Protein AF-A0A2R7RW06-F1 (afdb_monomer)

Foldseek 3Di:
DDDPDPDDDDPVNVVVVVVVVVVVCVVVVVVVVVVLVVVLQVVQVVQQVQLQVLQVVQQVQCVVPVVGHFFPFWQQCSLSSAPQDDPVDPPTSGPPQKDKDIDGFDQDVDWTWDWTWMDGPNDIDTHIHIGDD

Radius of gyration: 26.38 Å; Cα contacts (8 Å, |Δi|>4): 188; chains: 1; bounding box: 40×24×96 Å

Mean predicted aligned error: 8.21 Å

Nearest PDB structures (foldseek):
  3brh-assembly2_B  TM=6.981E-01  e=3.048E-01  Homo sapiens
  2p6x-assembly1_A  TM=6.894E-01  e=7.460E-01  Homo sapiens
  3brh-assembly1_A  TM=6.851E-01  e=9.634E-01  Homo sapiens
  2a3k-assembly1_A  TM=6.930E-01  e=1.607E+00  Homo sapiens
  3zm2-assembly1_A  TM=6.262E-01  e=2.075E+00  Homo sapiens

Sequence (133 aa):
MNKSQQRGFTLIELVMVIVILGVLAAVALPKFVSVDDDAKQAAVNGVAGALSSASAINYASRKANGTKGVAIADCADVRQAMQGYSATVAGSGLPTGYTITAAAISTTSEVTKSDCSVTGQGKTAPFTATSVQ

Solvent-accessible surface area (backbone atoms only — not comparable to full-atom values): 7392 Å² total; per-residue (Å²): 134,89,78,80,79,81,80,76,84,53,72,65,58,58,52,52,50,55,51,54,51,49,55,52,46,67,66,44,51,66,56,53,55,52,51,53,54,52,49,36,46,50,50,29,44,51,51,19,50,52,43,26,50,22,17,52,54,26,37,54,42,23,74,75,35,73,86,37,69,64,67,29,51,34,43,53,39,37,35,67,47,29,83,76,42,42,97,90,43,90,71,41,34,51,65,90,75,50,48,56,52,72,44,83,42,66,73,57,102,58,81,32,76,41,87,28,40,35,36,25,83,93,35,74,23,70,25,48,38,44,32,38,120

pLDDT: mean 87.28, std 9.4, range [56.75, 97.19]

Structure (mmCIF, N/CA/C/O backbone):
data_AF-A0A2R7RW06-F1
#
_entry.id   AF-A0A2R7RW06-F1
#
loop_
_atom_site.group_PDB
_atom_site.id
_atom_site.type_symbol
_atom_site.label_atom_id
_atom_site.label_alt_id
_atom_site.label_comp_id
_atom_site.label_asym_id
_atom_site.label_entity_id
_atom_site.label_seq_id
_atom_site.pdbx_PDB_ins_code
_atom_site.Cartn_x
_atom_site.Cartn_y
_atom_site.Cartn_z
_atom_site.occupancy
_atom_site.B_iso_or_equiv
_atom_site.auth_seq_id
_atom_site.auth_comp_id
_atom_site.auth_asym_id
_atom_site.auth_atom_id
_atom_site.pdbx_PDB_model_num
ATOM 1 N N . MET A 1 1 ? 0.654 -13.243 68.652 1.00 58.56 1 MET A N 1
ATOM 2 C CA . MET A 1 1 ? 0.114 -13.851 67.413 1.00 58.56 1 MET A CA 1
ATOM 3 C C . MET A 1 1 ? -0.555 -12.745 66.609 1.00 58.56 1 MET A C 1
ATOM 5 O O . MET A 1 1 ? -1.655 -12.337 66.961 1.00 58.56 1 MET A O 1
ATOM 9 N N . ASN A 1 2 ? 0.130 -12.186 65.607 1.00 56.75 2 ASN A N 1
ATOM 10 C CA . ASN A 1 2 ? -0.419 -11.094 64.797 1.00 56.75 2 ASN A CA 1
ATOM 11 C C . ASN A 1 2 ? -1.443 -11.660 63.812 1.00 56.75 2 ASN A C 1
ATOM 13 O O . ASN A 1 2 ? -1.099 -12.448 62.935 1.00 56.75 2 ASN A O 1
ATOM 17 N N . LYS A 1 3 ? -2.712 -11.293 64.000 1.00 65.12 3 LYS A N 1
ATOM 18 C CA . LYS A 1 3 ? -3.831 -11.746 63.175 1.00 65.12 3 LYS A CA 1
ATOM 19 C C . LYS A 1 3 ? -3.928 -10.830 61.957 1.00 65.12 3 LYS A C 1
ATOM 21 O O . LYS A 1 3 ? -4.387 -9.696 62.068 1.00 65.12 3 LYS A O 1
ATOM 26 N N . SER A 1 4 ? -3.451 -11.306 60.812 1.00 69.69 4 SER A N 1
ATOM 27 C CA . SER A 1 4 ? -3.593 -10.632 59.522 1.00 69.69 4 SER A CA 1
ATOM 28 C C . SER A 1 4 ? -5.084 -10.472 59.217 1.00 69.69 4 SER A C 1
ATOM 30 O O . SER A 1 4 ? -5.787 -11.456 58.996 1.00 69.69 4 SER A O 1
ATOM 32 N N . GLN A 1 5 ? -5.592 -9.242 59.269 1.00 74.94 5 GLN A N 1
ATOM 33 C CA . GLN A 1 5 ? -6.967 -8.923 58.887 1.00 74.94 5 GLN A CA 1
ATOM 34 C C . GLN A 1 5 ? -7.094 -9.111 57.374 1.00 74.94 5 GLN A C 1
ATOM 36 O O . GLN A 1 5 ? -6.571 -8.313 56.596 1.00 74.94 5 GLN A O 1
ATOM 41 N N . GLN A 1 6 ? -7.755 -10.186 56.954 1.00 73.25 6 GLN A N 1
ATOM 42 C CA . GLN A 1 6 ? -8.042 -10.448 55.551 1.00 73.25 6 GLN A CA 1
ATOM 43 C C . GLN A 1 6 ? -9.130 -9.460 55.104 1.00 73.25 6 GLN A C 1
ATOM 45 O O . GLN A 1 6 ? -10.312 -9.645 55.387 1.00 73.25 6 GLN A O 1
ATOM 50 N N . ARG A 1 7 ? -8.718 -8.351 54.480 1.00 76.62 7 ARG A N 1
ATOM 51 C CA . ARG A 1 7 ? -9.630 -7.356 53.902 1.00 76.62 7 ARG A CA 1
ATOM 52 C C . ARG A 1 7 ? -10.204 -7.927 52.604 1.00 76.62 7 ARG A C 1
ATOM 54 O O . ARG A 1 7 ? -9.494 -8.016 51.608 1.00 76.62 7 ARG A O 1
ATOM 61 N N . GLY A 1 8 ? -11.456 -8.377 52.644 1.00 77.12 8 GLY A N 1
ATOM 62 C CA . GLY A 1 8 ? -12.205 -8.747 51.442 1.00 77.12 8 GLY A CA 1
ATOM 63 C C . GLY A 1 8 ? -12.576 -7.509 50.621 1.00 77.12 8 GLY A C 1
ATOM 64 O O . GLY A 1 8 ? -12.817 -6.446 51.190 1.00 77.12 8 GLY A O 1
ATOM 65 N N . PHE A 1 9 ? -12.617 -7.658 49.296 1.00 80.25 9 PHE A N 1
ATOM 66 C CA . PHE A 1 9 ? -13.121 -6.636 48.374 1.00 80.25 9 PHE A CA 1
ATOM 67 C C . PHE A 1 9 ? -14.620 -6.419 48.608 1.00 80.25 9 PHE A C 1
ATOM 69 O O . PHE A 1 9 ? -15.366 -7.385 48.797 1.00 80.25 9 PHE A O 1
ATOM 76 N N . THR A 1 10 ? -15.080 -5.172 48.588 1.00 90.62 10 THR A N 1
ATOM 77 C CA . THR A 1 10 ? -16.512 -4.880 48.706 1.00 90.62 10 THR A CA 1
ATOM 78 C C . THR A 1 10 ? -17.226 -5.125 47.372 1.00 90.62 10 THR A C 1
ATOM 80 O O . THR A 1 10 ? -16.663 -4.910 46.297 1.00 90.62 10 THR A O 1
ATOM 83 N N . LEU A 1 11 ? -18.497 -5.548 47.411 1.00 91.56 11 LEU A N 1
ATOM 84 C CA . LEU A 1 11 ? -19.301 -5.696 46.186 1.00 91.56 11 LEU A CA 1
ATOM 85 C C . LEU A 1 11 ? -19.418 -4.370 45.422 1.00 91.56 11 LEU A C 1
ATOM 87 O O . LEU A 1 11 ? -19.427 -4.367 44.194 1.00 91.56 11 LEU A O 1
ATOM 91 N N . ILE A 1 12 ? -19.460 -3.244 46.140 1.00 92.75 12 ILE A N 1
ATOM 92 C CA . ILE A 1 12 ? -19.537 -1.919 45.525 1.00 92.75 12 ILE A CA 1
ATOM 93 C C . ILE A 1 12 ? -18.241 -1.534 44.803 1.00 92.75 12 ILE A C 1
ATOM 95 O O . ILE A 1 12 ? -18.324 -0.947 43.729 1.00 92.75 12 ILE A O 1
ATOM 99 N N . GLU A 1 13 ? -17.064 -1.913 45.312 1.00 91.56 13 GLU A N 1
ATOM 100 C CA . GLU A 1 13 ? -15.800 -1.707 44.590 1.00 91.56 13 GLU A CA 1
ATOM 101 C C . GLU A 1 13 ? -15.783 -2.479 43.271 1.00 91.56 13 GLU A C 1
ATOM 103 O O . GLU A 1 13 ? -15.416 -1.920 42.241 1.00 91.56 13 GLU A O 1
ATOM 108 N N . LEU A 1 14 ? -16.233 -3.738 43.272 1.00 92.38 14 LEU A N 1
ATOM 109 C CA . LEU A 1 14 ? -16.291 -4.532 42.044 1.00 92.38 14 LEU A CA 1
ATOM 110 C C . LEU A 1 14 ? -17.246 -3.901 41.016 1.00 92.38 14 LEU A C 1
ATOM 112 O O . LEU A 1 14 ? -16.897 -3.771 39.842 1.00 92.38 14 LEU A O 1
ATOM 116 N N . VAL A 1 15 ? -18.431 -3.470 41.462 1.00 94.69 15 VAL A N 1
ATOM 117 C CA . VAL A 1 15 ? -19.435 -2.826 40.600 1.00 94.69 15 VAL A CA 1
ATOM 118 C C . VAL A 1 15 ? -18.921 -1.492 40.055 1.00 94.69 15 VAL A C 1
ATOM 120 O O . VAL A 1 15 ? -19.064 -1.217 38.866 1.00 94.69 15 VAL A O 1
ATOM 123 N N . MET A 1 16 ? -18.275 -0.671 40.883 1.00 94.50 16 MET A N 1
ATOM 124 C CA . MET A 1 16 ? -17.727 0.612 40.442 1.00 94.50 16 MET A CA 1
ATOM 125 C C . MET A 1 16 ? -16.643 0.425 39.370 1.00 94.50 16 MET A C 1
ATOM 127 O O . MET A 1 16 ? -16.619 1.171 38.393 1.00 94.50 16 MET A O 1
ATOM 131 N N . VAL A 1 17 ? -15.789 -0.597 39.497 1.00 95.62 17 VAL A N 1
ATOM 132 C CA . VAL A 1 17 ? -14.735 -0.892 38.512 1.00 95.62 17 VAL A CA 1
ATOM 133 C C . VAL A 1 17 ? -15.323 -1.256 37.151 1.00 95.62 17 VAL A C 1
ATOM 135 O O . VAL A 1 17 ? -14.907 -0.684 36.144 1.00 95.62 17 VAL A O 1
ATOM 138 N N . ILE A 1 18 ? -16.309 -2.157 37.091 1.00 96.00 18 ILE A N 1
ATOM 139 C CA . ILE A 1 18 ? -16.921 -2.536 35.806 1.00 96.00 18 ILE A CA 1
ATOM 140 C C . ILE A 1 18 ? -17.687 -1.372 35.167 1.00 96.00 18 ILE A C 1
ATOM 142 O O . ILE A 1 18 ? -17.700 -1.260 33.945 1.00 96.00 18 ILE A O 1
ATOM 146 N N . VAL A 1 19 ? -18.273 -0.476 35.972 1.00 96.75 19 VAL A N 1
ATOM 147 C CA . VAL A 1 19 ? -18.934 0.739 35.475 1.00 96.75 19 VAL A CA 1
ATOM 148 C C . VAL A 1 19 ? -17.908 1.684 34.853 1.00 96.75 19 VAL A C 1
ATOM 150 O O . VAL A 1 19 ? -18.108 2.142 33.730 1.00 96.75 19 VAL A O 1
ATOM 153 N N . ILE A 1 20 ? -16.783 1.933 35.532 1.00 96.69 20 ILE A N 1
ATOM 154 C CA . ILE A 1 20 ? -15.707 2.779 35.000 1.00 96.69 20 ILE A CA 1
ATOM 155 C C . ILE A 1 20 ? -15.135 2.171 33.711 1.00 96.69 20 ILE A C 1
ATOM 157 O O . ILE A 1 20 ? -15.030 2.870 32.703 1.00 96.69 20 ILE A O 1
ATOM 161 N N . LEU A 1 21 ? -14.820 0.870 33.706 1.00 96.69 21 LEU A N 1
ATOM 162 C CA . LEU A 1 21 ? -14.333 0.172 32.511 1.00 96.69 21 LEU A CA 1
ATOM 163 C C . LEU A 1 21 ? -15.362 0.194 31.373 1.00 96.69 21 LEU A C 1
ATOM 165 O O . LEU A 1 21 ? -14.978 0.370 30.221 1.00 96.69 21 LEU A O 1
ATOM 169 N N . GLY A 1 22 ? -16.657 0.082 31.683 1.00 97.19 22 GLY A N 1
ATOM 170 C CA . GLY A 1 22 ? -17.740 0.176 30.706 1.00 97.19 22 GLY A CA 1
ATOM 171 C C . GLY A 1 22 ? -17.803 1.542 30.020 1.00 97.19 22 GLY A C 1
ATOM 172 O O . GLY A 1 22 ? -17.883 1.610 28.794 1.00 97.19 22 GLY A O 1
ATOM 173 N N . VAL A 1 23 ? -17.693 2.633 30.787 1.00 96.94 23 VAL A N 1
ATOM 174 C CA . VAL A 1 23 ? -17.672 4.001 30.237 1.00 96.94 23 VAL A CA 1
ATOM 175 C C . VAL A 1 23 ? -16.418 4.234 29.393 1.00 96.94 23 VAL A C 1
ATOM 177 O O . VAL A 1 23 ? -16.522 4.740 28.276 1.00 96.94 23 VAL A O 1
ATOM 180 N N . LEU A 1 24 ? -15.241 3.827 29.887 1.00 96.56 24 LEU A N 1
ATOM 181 C CA . LEU A 1 24 ? -13.981 3.948 29.145 1.00 96.56 24 LEU A CA 1
ATOM 182 C C . LEU A 1 24 ? -14.013 3.148 27.836 1.00 96.56 24 LEU A C 1
ATOM 184 O O . LEU A 1 24 ? -13.590 3.655 26.798 1.00 96.56 24 LEU A O 1
ATOM 188 N N . ALA A 1 25 ? -14.558 1.930 27.857 1.00 94.50 25 ALA A N 1
ATOM 189 C CA . ALA A 1 25 ? -14.703 1.104 26.665 1.00 94.50 25 ALA A CA 1
ATOM 190 C C . ALA A 1 25 ? -15.654 1.743 25.642 1.00 94.50 25 ALA A C 1
ATOM 192 O O . ALA A 1 25 ? -15.322 1.786 24.458 1.00 94.50 25 ALA A O 1
ATOM 193 N N . ALA A 1 26 ? -16.790 2.293 26.086 1.00 94.62 26 ALA A N 1
ATOM 194 C CA . ALA A 1 26 ? -17.773 2.925 25.206 1.00 94.62 26 ALA A CA 1
ATOM 195 C C . ALA A 1 26 ? -17.200 4.120 24.423 1.00 94.62 26 ALA A C 1
ATOM 197 O O . ALA A 1 26 ? -17.539 4.303 23.254 1.00 94.62 26 ALA A O 1
ATOM 198 N N . VAL A 1 27 ? -16.307 4.911 25.032 1.00 93.50 27 VAL A N 1
ATOM 199 C CA . VAL A 1 27 ? -15.663 6.052 24.353 1.00 93.50 27 VAL A CA 1
ATOM 200 C C . VAL A 1 27 ? -14.422 5.658 23.547 1.00 93.50 27 VAL A C 1
ATOM 202 O O . VAL A 1 27 ? -14.143 6.272 22.516 1.00 93.50 27 VAL A O 1
ATOM 205 N N . ALA A 1 28 ? -13.675 4.638 23.982 1.00 92.19 28 ALA A N 1
ATOM 206 C CA . ALA A 1 28 ? -12.427 4.227 23.339 1.00 92.19 28 ALA A CA 1
ATOM 207 C C . ALA A 1 28 ? -12.644 3.340 22.101 1.00 92.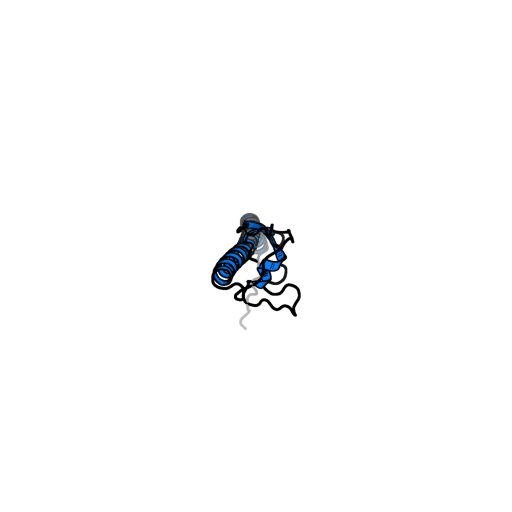19 28 ALA A C 1
ATOM 209 O O . ALA A 1 28 ? -11.926 3.490 21.112 1.00 92.19 28 ALA A O 1
ATOM 210 N N . LEU A 1 29 ? -13.641 2.446 22.123 1.00 91.38 29 LEU A N 1
ATOM 211 C CA . LEU A 1 29 ? -13.899 1.489 21.038 1.00 91.38 29 LEU A CA 1
ATOM 212 C C . LEU A 1 29 ? -14.114 2.154 19.665 1.00 91.38 29 LEU A C 1
ATOM 214 O O . LEU A 1 29 ? -13.434 1.753 18.719 1.00 91.38 29 LEU A O 1
ATOM 218 N N . PRO A 1 30 ? -14.973 3.186 19.515 1.00 88.44 30 PRO A N 1
ATOM 219 C CA . PRO A 1 30 ? -15.186 3.827 18.216 1.00 88.44 30 PRO A CA 1
ATOM 220 C C . PRO A 1 30 ? -13.909 4.449 17.638 1.00 88.44 30 PRO A C 1
ATOM 222 O O . PRO A 1 30 ? -13.662 4.360 16.438 1.00 88.44 30 PRO A O 1
ATOM 225 N N . LYS A 1 31 ? -13.070 5.046 18.497 1.00 88.69 31 LYS A N 1
ATOM 226 C CA . LYS A 1 31 ? -11.790 5.653 18.103 1.00 88.69 31 LYS A CA 1
ATOM 227 C C . LYS A 1 31 ? -10.756 4.608 17.696 1.00 88.69 31 LYS A C 1
ATOM 229 O O . LYS A 1 31 ? -9.995 4.838 16.762 1.00 88.69 31 LYS A O 1
ATOM 234 N N . PHE A 1 32 ? -10.728 3.466 18.377 1.00 89.38 32 PHE A N 1
ATOM 235 C CA . PHE A 1 32 ? -9.811 2.382 18.041 1.00 89.38 32 PHE A CA 1
ATOM 236 C C . PHE A 1 32 ? -10.102 1.806 16.647 1.00 89.38 32 PHE A C 1
ATOM 238 O O . PHE A 1 32 ? -9.180 1.621 15.859 1.00 89.38 32 PHE A O 1
ATOM 245 N N . VAL A 1 33 ? -11.381 1.606 16.308 1.00 88.69 33 VAL A N 1
ATOM 246 C CA . VAL A 1 33 ? -11.791 1.101 14.984 1.00 88.69 33 VAL A CA 1
ATOM 247 C C . VAL A 1 33 ? -11.428 2.077 13.862 1.00 88.69 33 VAL A C 1
ATOM 249 O O . VAL A 1 33 ? -10.931 1.641 12.828 1.00 88.69 33 VAL A O 1
ATOM 252 N N . SER A 1 34 ? -11.620 3.388 14.056 1.00 88.69 34 SER A N 1
ATOM 253 C CA . SER A 1 34 ? -11.236 4.372 13.032 1.00 88.69 34 SER A CA 1
ATOM 254 C C . SER A 1 34 ? -9.724 4.407 12.796 1.00 88.69 34 SER A C 1
ATOM 256 O O . SER A 1 34 ? -9.289 4.455 11.653 1.00 88.69 34 SER A O 1
ATOM 258 N N . VAL A 1 35 ? -8.918 4.324 13.862 1.00 93.06 35 VAL A N 1
ATOM 259 C CA . VAL A 1 35 ? -7.449 4.337 13.742 1.00 93.06 35 VAL A CA 1
ATOM 260 C C . VAL A 1 35 ? -6.928 3.079 13.044 1.00 93.06 35 VAL A C 1
ATOM 262 O O . VAL A 1 35 ? -5.974 3.171 12.278 1.00 93.06 35 VAL A O 1
ATOM 265 N N . ASP A 1 36 ? -7.543 1.917 13.275 1.00 92.69 36 ASP A N 1
ATOM 266 C CA . ASP A 1 36 ? -7.194 0.685 12.556 1.00 92.69 36 ASP A CA 1
ATOM 267 C C . ASP A 1 36 ? -7.461 0.814 11.047 1.00 92.69 36 ASP A C 1
ATOM 269 O O . ASP A 1 36 ? -6.612 0.454 10.228 1.00 92.69 36 ASP A O 1
ATOM 273 N N . ASP A 1 37 ? -8.609 1.386 10.673 1.00 93.88 37 ASP A N 1
ATOM 274 C CA . ASP A 1 37 ? -8.968 1.620 9.272 1.00 93.88 37 ASP A CA 1
ATOM 275 C C . ASP A 1 37 ? -8.012 2.611 8.586 1.00 93.88 37 ASP A C 1
ATOM 277 O O . ASP A 1 37 ? -7.484 2.324 7.504 1.00 93.88 37 ASP A O 1
ATOM 281 N N . ASP A 1 38 ? -7.712 3.725 9.262 1.00 94.56 38 ASP A N 1
ATOM 282 C CA . ASP A 1 38 ? -6.763 4.743 8.805 1.00 94.56 38 ASP A CA 1
ATOM 283 C C . ASP A 1 38 ? -5.345 4.170 8.673 1.00 94.56 38 ASP A C 1
ATOM 285 O O . ASP A 1 38 ? -4.647 4.445 7.694 1.00 94.56 38 ASP A O 1
ATOM 289 N N . ALA A 1 39 ? -4.916 3.329 9.619 1.00 95.06 39 ALA A N 1
ATOM 290 C CA . ALA A 1 39 ? -3.610 2.677 9.579 1.00 95.06 39 ALA A CA 1
ATOM 291 C C . ALA A 1 39 ? -3.492 1.721 8.385 1.00 95.06 39 ALA A C 1
ATOM 293 O O . ALA A 1 39 ? -2.467 1.714 7.696 1.00 95.06 39 ALA A O 1
ATOM 294 N N . LYS A 1 40 ? -4.546 0.948 8.091 1.00 95.31 40 LYS A N 1
ATOM 295 C CA . LYS A 1 40 ? -4.597 0.083 6.904 1.00 95.31 40 LYS A CA 1
ATOM 296 C C . LYS A 1 40 ? -4.539 0.904 5.621 1.00 95.31 40 LYS A C 1
ATOM 298 O O . LYS A 1 40 ? -3.755 0.574 4.731 1.00 95.31 40 LYS A O 1
ATOM 303 N N . GLN A 1 41 ? -5.304 1.993 5.531 1.00 96.00 41 GLN A N 1
ATOM 304 C CA . GLN A 1 41 ? -5.270 2.875 4.364 1.00 96.00 41 GLN A CA 1
ATOM 305 C C . GLN A 1 41 ? -3.887 3.517 4.183 1.00 96.00 41 GLN A C 1
ATOM 307 O O . GLN A 1 41 ? -3.355 3.530 3.073 1.00 96.00 41 GLN A O 1
ATOM 312 N N . ALA A 1 42 ? -3.268 3.996 5.264 1.00 96.00 42 ALA A N 1
ATOM 313 C CA . ALA A 1 42 ? -1.926 4.568 5.240 1.00 96.00 42 ALA A CA 1
ATOM 314 C C . ALA A 1 42 ? -0.870 3.546 4.791 1.00 96.00 42 ALA A C 1
ATOM 316 O O . ALA A 1 42 ? 0.015 3.888 4.006 1.00 96.00 42 ALA A O 1
ATOM 317 N N . ALA A 1 43 ? -0.985 2.287 5.225 1.00 95.31 43 ALA A N 1
ATOM 318 C CA . ALA A 1 43 ? -0.083 1.218 4.807 1.00 95.31 43 ALA A CA 1
ATOM 319 C C . ALA A 1 43 ? -0.169 0.951 3.293 1.00 95.31 43 ALA A C 1
ATOM 321 O O . ALA A 1 43 ? 0.862 0.922 2.618 1.00 95.31 43 ALA A O 1
ATOM 322 N N . VAL A 1 44 ? -1.383 0.840 2.734 1.00 96.44 44 VAL A N 1
ATOM 323 C CA . VAL A 1 44 ? -1.561 0.658 1.280 1.00 96.44 44 VAL A CA 1
ATOM 324 C C . VAL A 1 44 ? -1.111 1.885 0.493 1.00 96.44 44 VAL A C 1
ATOM 326 O O . VAL A 1 44 ? -0.428 1.732 -0.519 1.00 96.44 44 VAL A O 1
ATOM 329 N N . ASN A 1 45 ? -1.390 3.094 0.984 1.00 96.44 45 ASN A N 1
ATOM 330 C CA . ASN A 1 45 ? -0.890 4.328 0.377 1.00 96.44 45 ASN A CA 1
ATOM 331 C C . ASN A 1 45 ? 0.648 4.384 0.375 1.00 96.44 45 ASN A C 1
ATOM 333 O O . ASN A 1 45 ? 1.247 4.833 -0.601 1.00 96.44 45 ASN A O 1
ATOM 337 N N . GLY A 1 46 ? 1.299 3.892 1.433 1.00 95.31 46 GLY A N 1
ATOM 338 C CA . GLY A 1 46 ? 2.757 3.790 1.507 1.00 95.31 46 GLY A CA 1
ATOM 339 C C . GLY A 1 46 ? 3.332 2.865 0.432 1.00 95.31 46 GLY A C 1
ATOM 340 O O . GLY A 1 46 ? 4.284 3.233 -0.257 1.00 95.31 46 GLY A O 1
ATOM 341 N N . VAL A 1 47 ? 2.714 1.697 0.223 1.00 94.56 47 VAL A N 1
ATOM 342 C CA . VAL A 1 47 ? 3.114 0.764 -0.846 1.00 94.56 47 VAL A CA 1
ATOM 343 C C . VAL A 1 47 ? 2.865 1.369 -2.232 1.00 94.56 47 VAL A C 1
ATOM 345 O O . VA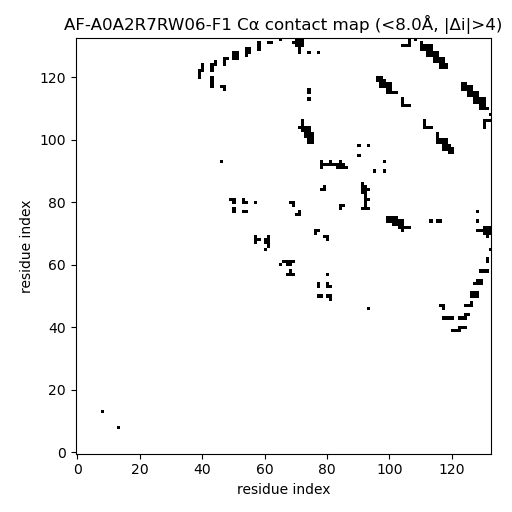L A 1 47 ? 3.743 1.313 -3.091 1.00 94.56 47 VAL A O 1
ATOM 348 N N . ALA A 1 48 ? 1.713 2.006 -2.448 1.00 95.25 48 ALA A N 1
ATOM 349 C CA . ALA A 1 48 ? 1.386 2.699 -3.695 1.00 95.25 48 ALA A CA 1
ATOM 350 C C . ALA A 1 48 ? 2.377 3.832 -4.030 1.00 95.25 48 ALA A C 1
ATOM 352 O O . ALA A 1 48 ? 2.816 3.977 -5.176 1.00 95.25 48 ALA A O 1
ATOM 353 N N . GLY A 1 49 ? 2.788 4.608 -3.025 1.00 95.00 49 GLY A N 1
ATOM 354 C CA . GLY A 1 49 ? 3.813 5.641 -3.172 1.00 95.00 49 GLY A CA 1
ATOM 355 C C . GLY A 1 49 ? 5.182 5.060 -3.538 1.00 95.00 49 GLY A C 1
ATOM 356 O O . GLY A 1 49 ? 5.871 5.593 -4.413 1.00 95.00 49 GLY A O 1
ATOM 357 N N . ALA A 1 50 ? 5.554 3.930 -2.929 1.00 94.00 50 ALA A N 1
ATOM 358 C CA . ALA A 1 50 ? 6.787 3.219 -3.256 1.00 94.00 50 ALA A CA 1
ATOM 359 C C . ALA A 1 50 ? 6.775 2.682 -4.698 1.00 94.00 50 ALA A C 1
ATOM 361 O O . ALA A 1 50 ? 7.762 2.849 -5.413 1.00 94.00 50 ALA A O 1
ATOM 362 N N . LEU A 1 51 ? 5.650 2.117 -5.153 1.00 94.06 51 LEU A N 1
ATOM 363 C CA . LEU A 1 51 ? 5.459 1.654 -6.534 1.00 94.06 51 LEU A CA 1
ATOM 364 C C . LEU A 1 51 ? 5.561 2.800 -7.547 1.00 94.06 51 LEU A C 1
ATOM 366 O O . LEU A 1 51 ? 6.273 2.675 -8.542 1.00 94.06 51 LEU A O 1
ATOM 370 N N . SER A 1 52 ? 4.905 3.933 -7.276 1.00 94.06 52 SER A N 1
ATOM 371 C CA . SER A 1 52 ? 4.975 5.121 -8.144 1.00 94.06 52 SER A CA 1
ATOM 372 C C . SER A 1 52 ? 6.396 5.684 -8.229 1.00 94.06 52 SER A C 1
ATOM 374 O O . SER A 1 52 ? 6.859 6.093 -9.291 1.00 94.06 52 SER A O 1
ATOM 376 N N . SER A 1 53 ? 7.119 5.684 -7.108 1.00 94.06 53 SER A N 1
ATOM 377 C CA . SER A 1 53 ? 8.511 6.143 -7.066 1.00 94.06 53 SER A CA 1
ATOM 378 C C . SER A 1 53 ? 9.436 5.187 -7.823 1.00 94.06 53 SER A C 1
ATOM 380 O O . SER A 1 53 ? 10.274 5.625 -8.610 1.00 94.06 53 SER A O 1
ATOM 382 N N . ALA A 1 54 ? 9.259 3.877 -7.633 1.00 93.00 54 ALA A N 1
ATOM 383 C CA . ALA A 1 54 ? 10.014 2.852 -8.344 1.00 93.00 54 ALA A CA 1
ATOM 384 C C . ALA A 1 54 ? 9.775 2.921 -9.860 1.00 93.00 54 ALA A C 1
ATOM 386 O O . ALA A 1 54 ? 10.737 2.859 -10.625 1.00 93.00 54 ALA A O 1
ATOM 387 N N . SER A 1 55 ? 8.525 3.119 -10.299 1.00 92.44 55 SER A N 1
ATOM 388 C CA . SER A 1 55 ? 8.186 3.266 -11.719 1.00 92.44 55 SER A CA 1
ATOM 389 C C . SER A 1 55 ? 8.852 4.503 -12.338 1.00 92.44 55 SER A C 1
ATOM 391 O O . SER A 1 55 ? 9.444 4.405 -13.412 1.00 92.44 55 SER A O 1
ATOM 393 N N . ALA A 1 56 ? 8.852 5.643 -11.637 1.00 91.31 56 ALA A N 1
ATOM 394 C CA . ALA A 1 56 ? 9.481 6.877 -12.106 1.00 91.31 56 ALA A CA 1
ATOM 395 C C . ALA A 1 56 ? 11.016 6.768 -12.202 1.00 91.31 56 ALA A C 1
ATOM 397 O O . ALA A 1 56 ? 11.609 7.196 -13.195 1.00 91.31 56 ALA A O 1
ATOM 398 N N . ILE A 1 57 ? 11.668 6.164 -11.202 1.00 91.56 57 ILE A N 1
ATOM 399 C CA . ILE A 1 57 ? 13.125 5.941 -11.198 1.00 91.56 57 ILE A CA 1
ATOM 400 C C . ILE A 1 57 ? 13.527 4.945 -12.294 1.00 91.56 57 ILE A C 1
ATOM 402 O O . ILE A 1 57 ? 14.533 5.144 -12.984 1.00 91.56 57 ILE A O 1
ATOM 406 N N . ASN A 1 58 ? 12.742 3.881 -12.472 1.00 91.69 58 ASN A N 1
ATOM 407 C CA . ASN A 1 58 ? 12.955 2.890 -13.521 1.00 91.69 58 ASN A CA 1
ATOM 408 C C . ASN A 1 58 ? 12.847 3.526 -14.908 1.00 91.69 58 ASN A C 1
ATOM 410 O O . ASN A 1 58 ? 13.772 3.397 -15.708 1.00 91.69 58 ASN A O 1
ATOM 414 N N . TYR A 1 59 ? 11.785 4.302 -15.135 1.00 89.62 59 TYR A N 1
ATOM 415 C CA . TYR A 1 59 ? 11.590 5.070 -16.357 1.00 89.62 59 TYR A CA 1
ATOM 416 C C . TYR A 1 59 ? 12.790 5.981 -16.657 1.00 89.62 59 TYR A C 1
ATOM 418 O O . TYR A 1 59 ? 13.342 5.929 -17.756 1.00 89.62 59 TYR A O 1
ATOM 426 N N . ALA A 1 60 ? 13.248 6.770 -15.678 1.00 90.25 60 ALA A N 1
ATOM 427 C CA . ALA A 1 60 ? 14.389 7.669 -15.857 1.00 90.25 60 ALA A CA 1
ATOM 428 C C . ALA A 1 60 ? 15.683 6.907 -16.197 1.00 90.25 60 ALA A C 1
ATOM 430 O O . ALA A 1 60 ? 16.411 7.287 -17.116 1.00 90.25 60 ALA A O 1
ATOM 431 N N . SER A 1 61 ? 15.942 5.795 -15.502 1.00 90.38 61 SER A N 1
ATOM 432 C CA . SER A 1 61 ? 17.127 4.958 -15.733 1.00 90.38 61 SER A CA 1
ATOM 433 C C . SER A 1 61 ? 17.118 4.328 -17.126 1.00 90.38 61 SER A C 1
ATOM 435 O O . SER A 1 61 ? 18.146 4.283 -17.801 1.00 90.38 61 SER A O 1
ATOM 437 N N . ARG A 1 62 ? 15.943 3.880 -17.572 1.00 89.06 62 ARG A N 1
ATOM 438 C CA . ARG A 1 62 ? 15.768 3.159 -18.829 1.00 89.06 62 ARG A CA 1
ATOM 439 C C . ARG A 1 62 ? 15.704 4.086 -20.040 1.00 89.06 62 ARG A C 1
ATOM 441 O O . ARG A 1 62 ? 16.207 3.740 -21.103 1.00 89.06 62 ARG A O 1
ATOM 448 N N . LYS A 1 63 ? 15.211 5.319 -19.867 1.00 87.06 63 LYS A N 1
ATOM 449 C CA . LYS A 1 63 ? 15.367 6.390 -20.866 1.00 87.06 63 LYS A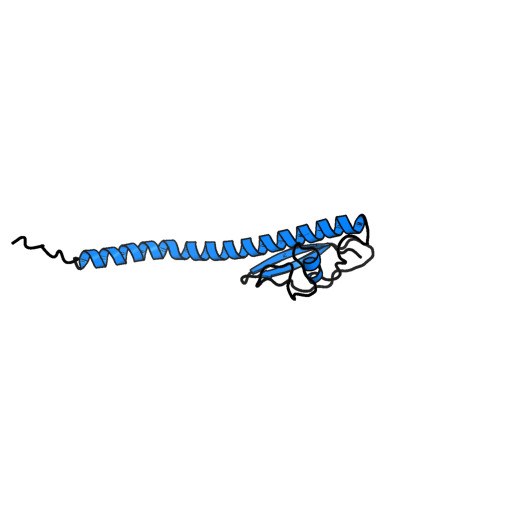 CA 1
ATOM 450 C C . LYS A 1 63 ? 16.814 6.841 -21.033 1.00 87.06 63 LYS A C 1
ATOM 452 O O . LYS A 1 63 ? 17.197 7.183 -22.146 1.00 87.06 63 LYS A O 1
ATOM 457 N N . ALA A 1 64 ? 17.617 6.823 -19.968 1.00 89.25 64 ALA A N 1
ATOM 458 C CA . ALA A 1 64 ? 19.049 7.099 -20.074 1.00 89.25 64 ALA A CA 1
ATOM 459 C C . ALA A 1 64 ? 19.809 5.949 -20.760 1.00 89.25 64 ALA A C 1
ATOM 461 O O . ALA A 1 64 ? 20.755 6.189 -21.508 1.00 89.25 64 ALA A O 1
ATOM 462 N N . ASN A 1 65 ? 19.403 4.698 -20.521 1.00 87.00 65 ASN A N 1
ATOM 463 C CA . ASN A 1 65 ? 19.940 3.524 -21.201 1.00 87.00 65 ASN A CA 1
ATOM 464 C C . ASN A 1 65 ? 18.907 2.385 -21.202 1.00 87.00 65 ASN A C 1
ATOM 466 O O . ASN A 1 65 ? 18.593 1.853 -20.142 1.00 87.00 65 ASN A O 1
ATOM 470 N N . G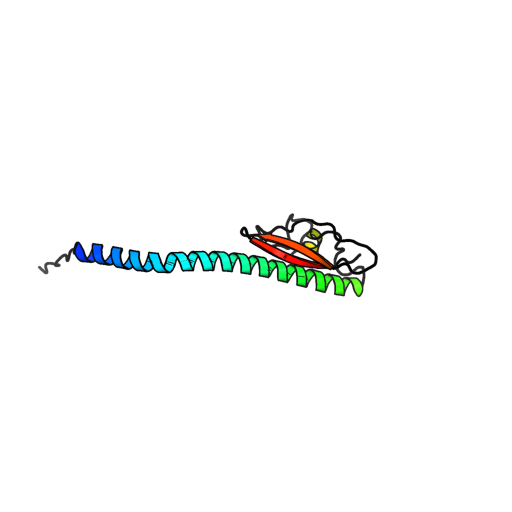LY A 1 66 ? 18.457 1.939 -22.380 1.00 81.38 66 GLY A N 1
ATOM 471 C CA . GLY A 1 66 ? 17.401 0.919 -22.517 1.00 81.38 66 GLY A CA 1
ATOM 472 C C . GLY A 1 66 ? 17.712 -0.449 -21.888 1.00 81.38 66 GLY A C 1
ATOM 473 O O . GLY A 1 66 ? 16.807 -1.245 -21.657 1.00 81.38 66 GLY A O 1
ATOM 474 N N . THR A 1 67 ? 18.978 -0.723 -21.552 1.00 83.69 67 THR A N 1
ATOM 475 C CA . THR A 1 67 ? 19.393 -1.936 -20.817 1.00 83.69 67 THR A CA 1
ATOM 476 C C . THR A 1 67 ? 19.461 -1.757 -19.297 1.00 83.69 67 THR A C 1
ATOM 478 O O . THR A 1 67 ? 19.709 -2.721 -18.574 1.00 83.69 67 THR A O 1
ATOM 481 N N . LYS A 1 68 ? 19.236 -0.545 -18.779 1.00 83.31 68 LYS A N 1
ATOM 482 C CA . LYS A 1 68 ? 19.166 -0.250 -17.343 1.00 83.31 68 LYS A CA 1
ATOM 483 C C . LYS A 1 68 ? 17.701 -0.155 -16.916 1.00 83.31 68 LYS A C 1
ATOM 485 O O . LYS A 1 68 ? 16.938 0.596 -17.500 1.00 83.31 68 LYS A O 1
ATOM 490 N N . GLY A 1 69 ? 17.301 -0.896 -15.885 1.00 85.62 69 GLY A N 1
ATOM 491 C CA . GLY A 1 69 ? 15.904 -0.961 -15.434 1.00 85.62 69 GLY A CA 1
ATOM 492 C C . GLY A 1 69 ? 15.135 -2.126 -16.058 1.00 85.62 69 GLY A C 1
ATOM 493 O O . GLY A 1 69 ? 15.735 -3.068 -16.571 1.00 85.62 69 GLY A O 1
ATOM 494 N N . VAL A 1 70 ? 13.803 -2.065 -16.033 1.00 88.88 70 VAL A N 1
ATOM 495 C CA . VAL A 1 70 ? 12.905 -3.176 -16.408 1.00 88.88 70 VAL A CA 1
ATOM 496 C C . VAL A 1 70 ? 11.827 -2.665 -17.361 1.00 88.88 70 VAL A C 1
ATOM 498 O O . VAL A 1 70 ? 11.382 -1.536 -17.202 1.00 88.88 70 VAL A O 1
ATOM 501 N N . ALA A 1 71 ? 11.447 -3.455 -18.367 1.00 88.00 71 ALA A N 1
ATOM 502 C CA . ALA A 1 71 ? 10.347 -3.085 -19.254 1.00 88.00 71 ALA A CA 1
ATOM 503 C C . ALA A 1 71 ? 9.030 -3.196 -18.485 1.00 88.00 71 ALA A C 1
ATOM 505 O O . ALA A 1 71 ? 8.790 -4.211 -17.836 1.00 88.00 71 ALA A O 1
ATOM 506 N N . ILE A 1 72 ? 8.192 -2.167 -18.567 1.00 89.31 72 ILE A N 1
ATOM 507 C CA . ILE A 1 72 ? 6.885 -2.143 -17.903 1.00 89.31 72 ILE A CA 1
ATOM 508 C C . ILE A 1 72 ? 5.820 -2.130 -18.998 1.00 89.31 72 ILE A C 1
ATOM 510 O O . ILE A 1 72 ? 5.649 -1.111 -19.673 1.00 89.31 72 ILE A O 1
ATOM 514 N N . ALA A 1 73 ? 5.140 -3.264 -19.180 1.00 88.31 73 ALA A N 1
ATOM 515 C CA . ALA A 1 73 ? 4.045 -3.434 -20.138 1.00 88.31 73 ALA A CA 1
ATOM 516 C C . ALA A 1 73 ? 2.690 -3.632 -19.440 1.00 88.31 73 ALA A C 1
ATOM 518 O O . ALA A 1 73 ? 1.647 -3.302 -20.000 1.00 88.31 73 ALA A O 1
ATOM 519 N N . ASP A 1 74 ? 2.704 -4.120 -18.203 1.00 90.25 74 ASP A N 1
ATOM 520 C CA . ASP A 1 74 ? 1.539 -4.254 -17.337 1.00 90.25 74 ASP A CA 1
ATOM 521 C C . ASP A 1 74 ? 1.798 -3.580 -15.982 1.00 90.25 74 ASP A C 1
ATOM 523 O O . ASP A 1 74 ? 2.933 -3.513 -15.499 1.00 90.25 74 ASP A O 1
ATOM 527 N N . CYS A 1 75 ? 0.740 -3.110 -15.323 1.00 90.75 75 CYS A N 1
ATOM 528 C CA . CYS A 1 75 ? 0.797 -2.622 -13.945 1.00 90.75 75 CYS A CA 1
ATOM 529 C C . CYS A 1 75 ? 1.543 -3.576 -12.997 1.00 90.75 75 CYS A C 1
ATOM 531 O O . CYS A 1 75 ? 2.284 -3.135 -12.114 1.00 90.75 75 CYS A O 1
ATOM 533 N N . ALA A 1 76 ? 1.388 -4.887 -13.187 1.00 89.88 76 ALA A N 1
ATOM 534 C CA . ALA A 1 76 ? 2.040 -5.898 -12.375 1.00 89.88 76 ALA A CA 1
ATOM 535 C C . ALA A 1 76 ? 3.565 -5.956 -12.580 1.00 89.88 76 ALA A C 1
ATOM 537 O O . ALA A 1 76 ? 4.252 -6.461 -11.689 1.00 89.88 76 ALA A O 1
ATOM 538 N N . ASP A 1 77 ? 4.110 -5.435 -13.682 1.00 90.31 77 ASP A N 1
ATOM 539 C CA . ASP A 1 77 ? 5.557 -5.397 -13.947 1.00 90.31 77 ASP A CA 1
ATOM 540 C C . ASP A 1 77 ? 6.269 -4.346 -13.090 1.00 90.31 77 ASP A C 1
ATOM 542 O O . ASP A 1 77 ? 7.462 -4.460 -12.814 1.00 90.31 77 ASP A O 1
ATOM 546 N N . VAL A 1 78 ? 5.542 -3.349 -12.573 1.00 91.19 78 VAL A N 1
ATOM 547 C CA . VAL A 1 78 ? 6.120 -2.295 -11.723 1.00 91.19 78 VAL A CA 1
ATOM 548 C C . VAL A 1 78 ? 6.776 -2.870 -10.466 1.00 91.19 78 VAL A C 1
ATOM 550 O O . VAL A 1 78 ? 7.773 -2.327 -9.989 1.00 91.19 78 VAL A O 1
ATOM 553 N N . ARG A 1 79 ? 6.310 -4.023 -9.964 1.00 90.81 79 ARG A N 1
ATOM 554 C CA . ARG A 1 79 ? 6.964 -4.712 -8.837 1.00 90.81 79 ARG A CA 1
ATOM 555 C C . ARG A 1 79 ? 8.424 -5.071 -9.136 1.00 90.81 79 ARG A C 1
ATOM 557 O O . ARG A 1 79 ? 9.235 -5.120 -8.221 1.00 90.81 79 ARG A O 1
ATOM 564 N N . GLN A 1 80 ? 8.773 -5.287 -10.407 1.00 91.12 80 GLN A N 1
ATOM 565 C CA . GLN A 1 80 ? 10.130 -5.625 -10.837 1.00 91.12 80 GLN A CA 1
ATOM 566 C C . GLN A 1 80 ? 11.095 -4.439 -10.721 1.00 91.12 80 GLN A C 1
ATOM 568 O O . GLN A 1 80 ? 12.307 -4.626 -10.659 1.00 91.12 80 GLN A O 1
ATOM 573 N N . ALA A 1 81 ? 10.558 -3.216 -10.667 1.00 89.94 81 ALA A N 1
ATOM 574 C CA . ALA A 1 81 ? 11.320 -2.001 -10.415 1.00 89.94 81 ALA A CA 1
ATOM 575 C C . ALA A 1 81 ? 11.601 -1.759 -8.920 1.00 89.94 81 ALA A C 1
ATOM 577 O O . ALA A 1 81 ? 12.373 -0.858 -8.591 1.00 89.94 81 ALA A O 1
ATOM 578 N N . MET A 1 82 ? 10.983 -2.523 -8.010 1.00 88.94 82 MET A N 1
ATOM 579 C CA . MET A 1 82 ? 11.171 -2.360 -6.569 1.00 88.94 82 MET A CA 1
ATOM 580 C C . MET A 1 82 ? 12.430 -3.071 -6.063 1.00 88.94 82 MET A C 1
ATOM 582 O O . MET A 1 82 ? 12.815 -4.143 -6.534 1.00 88.94 82 MET A O 1
ATOM 586 N N . GLN A 1 83 ? 13.058 -2.487 -5.041 1.00 80.31 83 GLN A N 1
ATOM 587 C CA . GLN A 1 83 ? 14.169 -3.123 -4.335 1.00 80.31 83 GLN A CA 1
ATOM 588 C C . GLN A 1 83 ? 13.679 -4.401 -3.634 1.00 80.31 83 GLN A C 1
ATOM 590 O O . GLN A 1 83 ? 12.651 -4.386 -2.961 1.00 80.31 83 GLN A O 1
ATOM 595 N N . GLY A 1 84 ? 14.411 -5.509 -3.793 1.00 78.44 84 GLY A N 1
ATOM 596 C CA . GLY A 1 84 ? 14.038 -6.814 -3.227 1.00 78.44 84 GLY A CA 1
ATOM 597 C C . GLY A 1 84 ? 13.144 -7.680 -4.123 1.00 78.44 84 GLY A C 1
ATOM 598 O O . GLY A 1 84 ? 12.740 -8.767 -3.708 1.00 78.44 84 GLY A O 1
ATOM 599 N N . TYR A 1 85 ? 12.850 -7.244 -5.352 1.00 84.94 85 TYR A N 1
ATOM 600 C CA . TYR A 1 85 ? 12.259 -8.120 -6.360 1.00 84.94 85 TYR A CA 1
ATOM 601 C C . TYR A 1 85 ? 13.202 -9.279 -6.724 1.00 84.94 85 TYR A C 1
ATOM 603 O O . TYR A 1 85 ? 14.400 -9.088 -6.932 1.00 84.94 85 TYR A O 1
ATOM 611 N N . SER A 1 86 ? 12.642 -10.482 -6.848 1.00 80.06 86 SER A N 1
ATOM 612 C CA . SER A 1 86 ? 13.320 -11.685 -7.323 1.00 80.06 86 SER A CA 1
ATOM 613 C C . SER A 1 86 ? 12.399 -12.485 -8.240 1.00 80.06 86 SER A C 1
ATOM 615 O O . SER A 1 86 ? 11.349 -12.970 -7.817 1.00 80.06 86 SER A O 1
ATOM 617 N N . ALA A 1 87 ? 12.820 -12.704 -9.486 1.00 77.94 87 ALA A N 1
ATOM 618 C CA . ALA A 1 87 ? 12.045 -13.465 -10.469 1.00 77.94 87 ALA A CA 1
ATOM 619 C C . ALA A 1 87 ? 11.750 -14.918 -10.040 1.00 77.94 87 ALA A C 1
ATOM 621 O O . ALA A 1 87 ? 10.814 -15.527 -10.551 1.00 77.94 87 ALA A O 1
ATOM 622 N N . THR A 1 88 ? 12.519 -15.472 -9.097 1.00 78.44 88 THR A N 1
ATOM 623 C CA . THR A 1 88 ? 12.332 -16.836 -8.575 1.00 78.44 88 THR A CA 1
ATOM 624 C C . THR A 1 88 ? 11.292 -16.932 -7.459 1.00 78.44 88 THR A C 1
ATOM 626 O O . THR A 1 88 ? 10.878 -18.035 -7.113 1.00 78.44 88 THR A O 1
ATOM 629 N N . VAL A 1 89 ? 10.850 -15.801 -6.898 1.00 75.31 89 VAL A N 1
ATOM 630 C CA . VAL A 1 89 ? 9.867 -15.754 -5.810 1.00 75.31 89 VAL A CA 1
ATOM 631 C C . VAL A 1 89 ? 8.615 -15.035 -6.303 1.00 75.31 89 VAL A C 1
ATOM 633 O O . VAL A 1 89 ? 8.624 -13.823 -6.537 1.00 75.31 89 VAL A O 1
ATOM 636 N N . ALA A 1 90 ? 7.523 -15.789 -6.451 1.00 68.75 90 ALA A N 1
ATOM 637 C CA . ALA A 1 90 ? 6.224 -15.243 -6.830 1.00 68.75 90 ALA A CA 1
ATOM 638 C C . ALA A 1 90 ? 5.767 -14.187 -5.807 1.00 68.75 90 ALA A C 1
ATOM 640 O O . ALA A 1 90 ? 5.785 -14.430 -4.604 1.00 68.75 90 ALA A O 1
ATOM 641 N N . GLY A 1 91 ? 5.377 -13.003 -6.288 1.00 69.19 91 GLY A N 1
ATOM 642 C CA . GLY A 1 91 ? 4.937 -11.890 -5.435 1.00 69.19 91 GLY A CA 1
ATOM 643 C C . GLY A 1 91 ? 6.055 -11.100 -4.741 1.00 69.19 91 GLY A C 1
ATOM 644 O O . GLY A 1 91 ? 5.752 -10.205 -3.958 1.00 69.19 91 GLY A O 1
ATOM 645 N N . SER A 1 92 ? 7.332 -11.381 -5.025 1.00 75.75 92 SER A N 1
ATOM 646 C CA . SER A 1 92 ? 8.446 -10.569 -4.518 1.00 75.75 92 SER A CA 1
ATOM 647 C C . SER A 1 92 ? 8.396 -9.122 -5.028 1.00 75.75 92 SER A C 1
ATOM 649 O O . SER A 1 92 ? 7.750 -8.809 -6.033 1.00 75.75 92 SER A O 1
ATOM 651 N N . GLY A 1 93 ? 9.075 -8.224 -4.312 1.00 82.50 93 GLY A N 1
ATOM 652 C CA . GLY A 1 93 ? 9.013 -6.780 -4.551 1.00 82.50 93 GLY A CA 1
ATOM 653 C C . GLY A 1 93 ? 7.851 -6.083 -3.835 1.00 82.50 93 GLY A C 1
ATOM 654 O O . GLY A 1 93 ? 7.852 -4.863 -3.760 1.00 82.50 93 GLY A O 1
ATOM 655 N N . LEU A 1 94 ? 6.907 -6.825 -3.248 1.00 88.88 94 LEU A N 1
ATOM 656 C CA . LEU A 1 94 ? 5.817 -6.293 -2.426 1.00 88.88 94 LEU A CA 1
ATOM 657 C C . LEU A 1 94 ? 5.841 -6.920 -1.022 1.00 88.88 94 LEU A C 1
ATOM 659 O O . LEU A 1 94 ? 6.287 -8.060 -0.868 1.00 88.88 94 LEU A O 1
ATOM 663 N N . PRO A 1 95 ? 5.343 -6.218 0.012 1.00 88.44 95 PRO A N 1
ATOM 664 C CA . PRO A 1 95 ? 5.089 -6.837 1.308 1.00 88.44 95 PRO A CA 1
ATOM 665 C C . PRO A 1 95 ? 4.052 -7.968 1.203 1.00 88.44 95 PRO A C 1
ATOM 667 O O . PRO A 1 95 ? 3.163 -7.942 0.350 1.00 88.44 95 PRO A O 1
ATOM 670 N N . THR A 1 96 ? 4.123 -8.949 2.106 1.00 87.69 96 THR A N 1
ATOM 671 C CA . THR A 1 96 ? 3.180 -10.077 2.148 1.00 87.69 96 THR A CA 1
ATOM 672 C C . THR A 1 96 ? 1.730 -9.597 2.262 1.00 87.69 96 THR A C 1
ATOM 674 O O . THR A 1 96 ? 1.422 -8.728 3.076 1.00 87.69 96 THR A O 1
ATOM 677 N N . GLY A 1 97 ? 0.830 -10.185 1.469 1.00 88.25 97 GLY A N 1
ATOM 678 C CA . GLY A 1 97 ? -0.598 -9.843 1.473 1.00 88.25 97 GLY A CA 1
ATOM 679 C C . GLY A 1 97 ? -0.973 -8.640 0.601 1.00 88.25 97 GLY A C 1
ATOM 680 O O . GLY A 1 97 ? -2.133 -8.232 0.617 1.00 88.25 97 GLY A O 1
ATOM 681 N N . TYR A 1 98 ? -0.023 -8.094 -0.165 1.00 91.62 98 TYR A N 1
ATOM 682 C CA . TYR A 1 98 ? -0.272 -7.059 -1.165 1.00 91.62 98 TYR A CA 1
ATOM 683 C C . TYR A 1 98 ? -0.243 -7.647 -2.573 1.00 91.62 98 TYR A C 1
ATOM 685 O O . TYR A 1 98 ? 0.598 -8.482 -2.903 1.00 91.62 98 TYR A O 1
ATOM 693 N N . THR A 1 99 ? -1.154 -7.184 -3.419 1.00 92.19 99 THR A N 1
ATOM 694 C CA . THR A 1 99 ? -1.271 -7.596 -4.820 1.00 92.19 99 THR A CA 1
ATOM 695 C C . THR A 1 99 ? -1.517 -6.378 -5.694 1.00 92.19 99 THR A C 1
ATOM 697 O O . THR A 1 99 ? -2.169 -5.427 -5.269 1.00 92.19 99 THR A O 1
ATOM 700 N N . ILE A 1 100 ? -0.971 -6.387 -6.907 1.00 92.50 100 ILE A N 1
ATOM 701 C CA . ILE A 1 100 ? -1.240 -5.359 -7.914 1.00 92.50 100 ILE A CA 1
ATOM 702 C C . ILE A 1 100 ? -2.313 -5.901 -8.850 1.00 92.50 100 ILE A C 1
ATOM 704 O O . ILE A 1 100 ? -2.192 -7.030 -9.332 1.00 92.50 100 ILE A O 1
ATOM 708 N N . THR A 1 101 ? -3.335 -5.097 -9.127 1.00 89.50 101 THR A N 1
ATOM 709 C CA . THR A 1 101 ? -4.309 -5.418 -10.170 1.00 89.50 101 THR A CA 1
ATOM 710 C C . THR A 1 101 ? -3.617 -5.305 -11.522 1.00 89.50 101 THR A C 1
ATOM 712 O O . THR A 1 101 ? -3.147 -4.225 -11.887 1.00 89.50 101 THR A O 1
ATOM 715 N N . ALA A 1 102 ? -3.527 -6.421 -12.246 1.00 83.06 102 ALA A N 1
ATOM 716 C CA . ALA A 1 102 ? -2.952 -6.434 -13.583 1.00 83.06 102 ALA A CA 1
ATOM 717 C C . ALA A 1 102 ? -3.827 -5.608 -14.532 1.00 83.06 102 ALA A C 1
ATOM 719 O O . ALA A 1 102 ? -5.051 -5.763 -14.559 1.00 83.06 102 ALA A O 1
ATOM 720 N N . ALA A 1 103 ? -3.192 -4.720 -15.283 1.00 85.31 103 ALA A N 1
ATOM 721 C CA . ALA A 1 103 ? -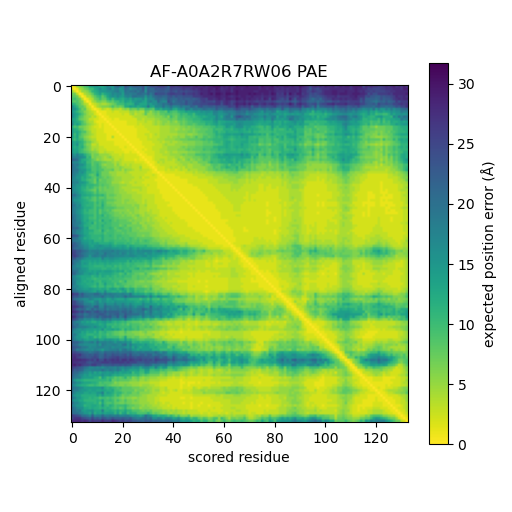3.835 -3.918 -16.306 1.00 85.31 103 ALA A CA 1
ATOM 722 C C . ALA A 1 103 ? -2.783 -3.540 -17.346 1.00 85.31 103 ALA A C 1
ATOM 724 O O . ALA A 1 103 ? -1.719 -3.010 -17.008 1.00 85.31 103 ALA A O 1
ATOM 725 N N . ALA A 1 104 ? -3.105 -3.822 -18.608 1.00 83.12 104 ALA A N 1
ATOM 726 C CA . ALA A 1 104 ? -2.220 -3.540 -19.720 1.00 83.12 104 ALA A CA 1
ATOM 727 C C . ALA A 1 104 ? -1.986 -2.032 -19.831 1.00 83.12 104 ALA A C 1
ATOM 729 O O . ALA A 1 104 ? -2.926 -1.234 -19.830 1.00 83.12 104 ALA A O 1
ATOM 730 N N . ILE A 1 105 ? -0.721 -1.657 -19.956 1.00 85.00 105 ILE A N 1
ATOM 731 C CA . ILE A 1 105 ? -0.291 -0.284 -20.166 1.00 85.00 105 ILE A CA 1
ATOM 732 C C . ILE A 1 105 ? 0.069 -0.162 -21.641 1.00 85.00 105 ILE A C 1
ATOM 734 O O . ILE A 1 105 ? 0.851 -0.957 -22.159 1.00 85.00 105 ILE A O 1
ATOM 738 N N . SER A 1 106 ? -0.484 0.831 -22.339 1.00 73.00 106 SER A N 1
ATOM 739 C CA . SER A 1 106 ? -0.154 1.048 -23.750 1.00 73.00 106 SER A CA 1
ATOM 740 C C . SER A 1 106 ? 1.353 1.270 -23.916 1.00 73.00 106 SER A C 1
ATOM 742 O O . SER A 1 106 ? 1.922 2.246 -23.430 1.00 73.00 106 SER A O 1
ATOM 744 N N . THR A 1 107 ? 2.012 0.351 -24.619 1.00 65.81 107 THR A N 1
ATOM 745 C CA . THR A 1 107 ? 3.451 0.401 -24.909 1.00 65.81 107 THR A CA 1
ATOM 746 C C . THR A 1 107 ? 3.737 1.053 -26.262 1.00 65.81 107 THR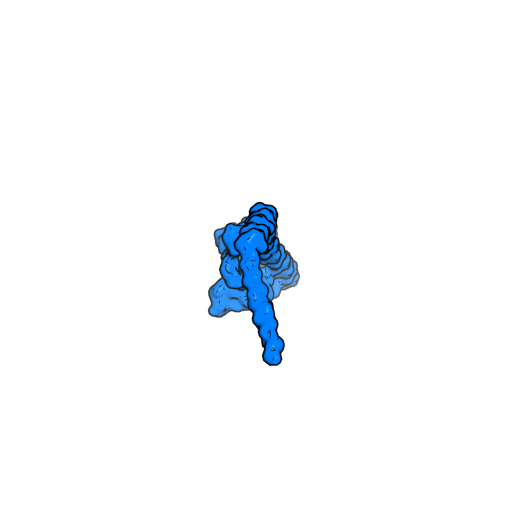 A C 1
ATOM 748 O O . THR A 1 107 ? 4.661 0.641 -26.963 1.00 65.81 107 THR A O 1
ATO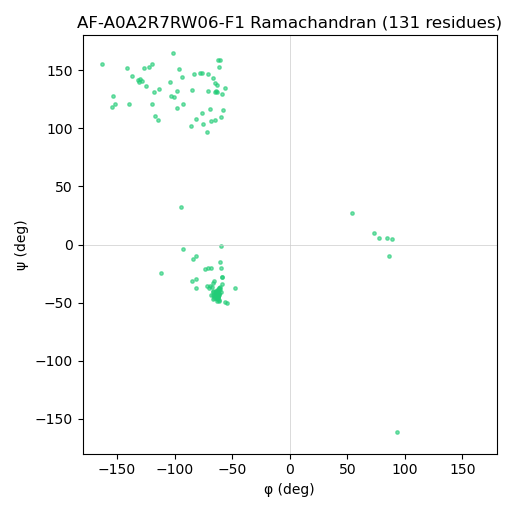M 751 N N . THR A 1 108 ? 2.921 2.019 -26.693 1.00 62.09 108 THR A N 1
ATOM 752 C CA . THR A 1 108 ? 3.250 2.816 -27.884 1.00 62.09 108 THR A CA 1
ATOM 753 C C . THR A 1 108 ? 4.579 3.547 -27.640 1.00 62.09 108 THR A C 1
ATOM 755 O O . THR A 1 108 ? 4.993 3.710 -26.495 1.00 62.09 108 THR A O 1
ATOM 758 N N . SER A 1 109 ? 5.301 3.976 -28.683 1.00 57.50 109 SER A N 1
ATOM 759 C CA . SER A 1 109 ? 6.628 4.618 -28.538 1.00 57.50 109 SER A CA 1
ATOM 760 C C . SER A 1 109 ? 6.640 5.917 -27.706 1.00 57.50 109 SER A C 1
ATOM 762 O O . SER A 1 109 ? 7.706 6.497 -27.487 1.00 57.50 109 SER A O 1
ATOM 764 N N . GLU A 1 110 ? 5.480 6.364 -27.220 1.00 61.12 110 GLU A N 1
ATOM 765 C CA . GLU A 1 110 ? 5.323 7.450 -26.263 1.00 61.12 110 GLU A CA 1
ATOM 766 C C . GLU A 1 110 ? 5.203 6.953 -24.819 1.00 61.12 110 GLU A C 1
ATOM 768 O O . GLU A 1 110 ? 4.715 5.869 -24.509 1.00 61.12 110 GLU A O 1
ATOM 773 N N . VAL A 1 111 ? 5.652 7.809 -23.907 1.00 67.31 111 VAL A N 1
ATOM 774 C CA . VAL A 1 111 ? 5.575 7.590 -22.465 1.00 67.31 111 VAL A CA 1
ATOM 775 C C . VAL A 1 111 ? 4.109 7.567 -22.050 1.00 67.31 111 VAL A C 1
ATOM 777 O O . VAL A 1 111 ? 3.469 8.615 -21.983 1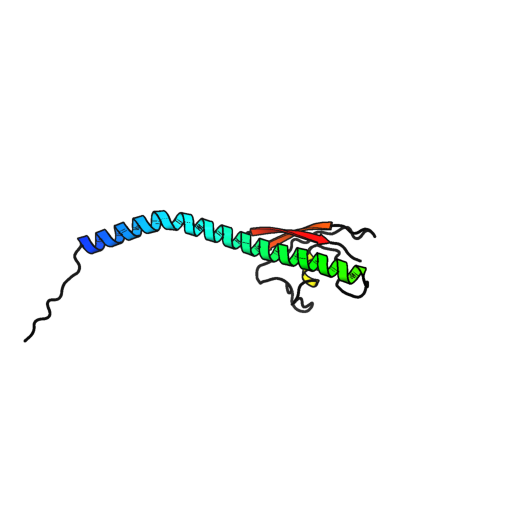.00 67.31 111 VAL A O 1
ATOM 780 N N . THR A 1 112 ? 3.580 6.392 -21.730 1.00 80.50 112 THR A N 1
ATOM 781 C CA . THR A 1 112 ? 2.216 6.270 -21.217 1.00 80.50 112 THR A CA 1
ATOM 782 C C . THR A 1 112 ? 2.275 6.184 -19.702 1.00 80.50 112 THR A C 1
ATOM 784 O O . THR A 1 112 ? 2.859 5.259 -19.137 1.00 80.50 112 THR A O 1
ATOM 787 N N . LYS A 1 113 ? 1.674 7.167 -19.029 1.00 84.56 113 LYS A N 1
ATOM 788 C CA . LYS A 1 113 ? 1.340 7.044 -17.610 1.00 84.56 113 LYS A CA 1
ATOM 789 C C . LYS A 1 113 ? -0.004 6.341 -17.493 1.00 84.56 113 LYS A C 1
ATOM 791 O O . LYS A 1 113 ? -0.947 6.711 -18.188 1.00 84.56 113 LYS A O 1
ATOM 796 N N . SER A 1 114 ? -0.089 5.358 -16.612 1.00 88.50 114 SER A N 1
ATOM 797 C CA . SER A 1 114 ? -1.327 4.634 -16.339 1.00 88.50 114 SER A CA 1
ATOM 798 C C . SER A 1 114 ? -1.578 4.547 -14.847 1.00 88.50 114 SER A C 1
ATOM 800 O O . SER A 1 114 ? -0.652 4.340 -14.058 1.00 88.50 114 SER A O 1
ATOM 802 N N . ASP A 1 115 ? -2.845 4.709 -14.479 1.00 89.06 115 ASP A N 1
ATOM 803 C CA . ASP A 1 115 ? -3.307 4.549 -13.109 1.00 89.06 115 ASP A CA 1
ATOM 804 C C . ASP A 1 115 ? -3.516 3.062 -12.829 1.00 89.06 115 ASP A C 1
ATOM 806 O O . ASP A 1 115 ? -4.439 2.422 -13.333 1.00 89.06 115 ASP A O 1
ATOM 810 N N . CYS A 1 116 ? -2.615 2.510 -12.031 1.00 93.00 116 CYS A N 1
ATOM 811 C CA . CYS A 1 116 ? -2.650 1.142 -11.551 1.00 93.00 116 CYS A CA 1
ATOM 812 C C . CYS A 1 116 ? -3.161 1.116 -10.110 1.00 93.00 116 CYS A C 1
ATOM 814 O O . CYS A 1 116 ? -3.185 2.139 -9.426 1.00 93.00 116 CYS A O 1
ATOM 816 N N . SER A 1 117 ? -3.548 -0.055 -9.609 1.00 94.00 117 SER A N 1
ATOM 817 C CA . SER A 1 117 ? -4.004 -0.195 -8.226 1.00 94.00 117 SER A CA 1
ATOM 818 C C . SER A 1 117 ? -3.279 -1.315 -7.497 1.00 94.00 117 SER A C 1
ATOM 820 O O . SE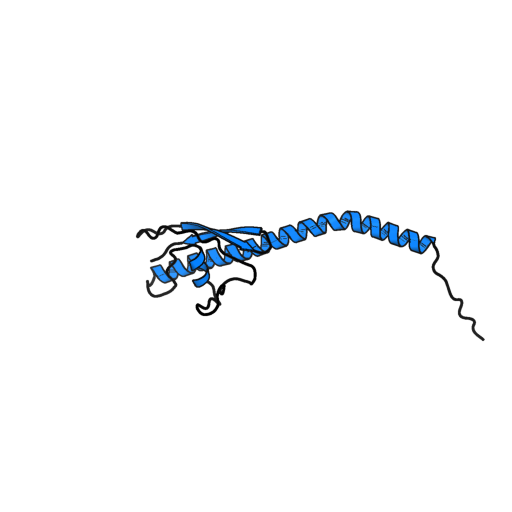R A 1 117 ? -3.001 -2.377 -8.058 1.00 94.00 117 SER A O 1
ATOM 822 N N . VAL A 1 118 ? -2.958 -1.059 -6.230 1.00 95.12 118 VAL A N 1
ATOM 823 C CA . VAL A 1 118 ? -2.441 -2.057 -5.296 1.00 95.12 118 VAL A CA 1
ATOM 824 C C . VAL A 1 118 ? -3.468 -2.274 -4.195 1.00 95.12 118 VAL A C 1
ATOM 826 O O . VAL A 1 118 ? -4.017 -1.319 -3.641 1.00 95.12 118 VAL A O 1
ATOM 829 N N . THR A 1 119 ? -3.726 -3.536 -3.882 1.00 94.88 119 THR A N 1
ATOM 830 C CA . THR A 1 119 ? -4.656 -3.962 -2.842 1.00 94.88 119 THR A CA 1
ATOM 831 C C . THR A 1 119 ? -3.897 -4.741 -1.782 1.00 94.88 119 THR A C 1
ATOM 833 O O . THR A 1 119 ? -3.139 -5.657 -2.096 1.00 94.88 119 THR A O 1
ATOM 836 N N . GLY A 1 120 ? -4.117 -4.392 -0.520 1.00 94.06 120 GLY A N 1
ATOM 837 C CA . GLY A 1 120 ? -3.565 -5.081 0.641 1.00 94.06 120 GLY A CA 1
ATOM 838 C C . GLY A 1 120 ? -4.334 -4.686 1.894 1.00 94.06 120 GLY A C 1
ATOM 839 O O . GLY A 1 120 ? -4.982 -3.645 1.924 1.00 94.06 120 GLY A O 1
ATOM 840 N N . GLN A 1 121 ? -4.334 -5.529 2.925 1.00 90.88 121 GLN A N 1
ATOM 841 C CA . GLN A 1 121 ? -5.041 -5.241 4.187 1.00 90.88 121 GLN A CA 1
ATOM 842 C C . GLN A 1 121 ? -6.538 -4.882 4.030 1.00 90.88 121 GLN A C 1
ATOM 844 O O . GLN A 1 121 ? -7.095 -4.151 4.846 1.00 90.88 121 GLN A O 1
ATOM 849 N N . GLY A 1 122 ? -7.196 -5.376 2.972 1.00 92.12 122 GLY A N 1
ATOM 850 C CA . GLY A 1 122 ? -8.596 -5.058 2.661 1.00 92.12 122 GLY A CA 1
ATOM 851 C C . GLY A 1 122 ? -8.836 -3.645 2.110 1.00 92.12 122 GLY A C 1
ATOM 852 O O . GLY A 1 122 ? -9.988 -3.234 1.990 1.00 92.12 122 GLY A O 1
ATOM 853 N N . LYS A 1 123 ? -7.776 -2.900 1.774 1.00 94.69 123 LYS A N 1
ATOM 854 C CA . LYS A 1 123 ? -7.821 -1.552 1.193 1.00 94.69 123 LYS A CA 1
ATOM 855 C C . LYS A 1 123 ? -7.144 -1.537 -0.177 1.00 94.69 123 LYS A C 1
ATOM 857 O O . LYS A 1 123 ? -6.267 -2.355 -0.454 1.00 94.69 123 LYS A O 1
ATOM 862 N N . THR A 1 124 ? -7.532 -0.583 -1.018 1.00 95.31 124 THR A N 1
ATOM 863 C CA . THR A 1 124 ? -6.952 -0.375 -2.351 1.00 95.31 124 THR A CA 1
ATOM 864 C C . THR A 1 124 ? -6.466 1.062 -2.466 1.00 95.31 124 THR A C 1
ATOM 866 O O . THR A 1 124 ? -7.172 1.981 -2.052 1.00 95.31 124 THR A O 1
ATOM 869 N N . ALA A 1 125 ? -5.278 1.261 -3.034 1.00 95.88 125 ALA A N 1
ATOM 870 C CA . ALA A 1 125 ? -4.758 2.586 -3.347 1.00 95.88 125 ALA A CA 1
ATOM 871 C C . ALA A 1 125 ? -4.262 2.653 -4.799 1.00 95.88 125 ALA A C 1
ATOM 873 O O . ALA A 1 125 ? -3.684 1.677 -5.296 1.00 95.88 125 ALA A O 1
ATOM 874 N N . PRO A 1 126 ? -4.482 3.786 -5.488 1.00 94.88 126 PRO A N 1
ATOM 875 C CA . PRO A 1 126 ? -3.957 4.004 -6.823 1.00 94.88 126 PRO A CA 1
ATOM 876 C C . PRO A 1 126 ? -2.463 4.336 -6.775 1.00 94.88 126 PRO A C 1
ATOM 878 O O . PRO A 1 126 ? -1.982 4.985 -5.845 1.00 94.88 126 PRO A O 1
ATOM 881 N N . PHE A 1 127 ? -1.734 3.926 -7.803 1.00 94.19 127 PHE A N 1
ATOM 882 C CA . PHE A 1 127 ? -0.349 4.307 -8.040 1.00 94.19 127 PHE A CA 1
ATOM 883 C C . PHE A 1 127 ? -0.127 4.530 -9.534 1.00 94.19 127 PHE A C 1
ATOM 885 O O . PHE A 1 127 ? -0.791 3.918 -10.368 1.00 94.19 127 PHE A O 1
ATOM 892 N N . THR A 1 128 ? 0.827 5.386 -9.887 1.00 91.75 128 THR A N 1
ATOM 893 C CA . THR A 1 128 ? 1.118 5.666 -11.294 1.00 91.75 128 THR A CA 1
ATOM 894 C C . THR A 1 128 ? 2.229 4.752 -11.795 1.00 91.75 128 THR A C 1
ATOM 896 O O . THR A 1 128 ? 3.359 4.777 -11.297 1.00 91.75 128 THR A O 1
ATOM 899 N N . ALA A 1 129 ? 1.930 3.967 -12.822 1.00 91.25 129 ALA A N 1
ATOM 900 C CA . ALA A 1 129 ? 2.931 3.274 -13.615 1.00 91.25 129 ALA A CA 1
ATOM 901 C C . ALA A 1 129 ? 3.307 4.126 -14.827 1.00 91.25 129 ALA A C 1
ATOM 903 O O . ALA A 1 129 ? 2.463 4.809 -15.403 1.00 91.25 129 ALA A O 1
ATOM 904 N N . THR A 1 130 ? 4.578 4.089 -15.216 1.00 89.19 130 THR A N 1
ATOM 905 C CA . THR A 1 130 ? 5.058 4.759 -16.429 1.00 89.19 130 THR A CA 1
ATOM 906 C C . THR A 1 130 ? 5.633 3.702 -17.357 1.00 89.19 130 THR A C 1
ATOM 908 O O . THR A 1 130 ? 6.555 2.989 -16.958 1.00 89.19 130 THR A O 1
ATOM 911 N N . SER A 1 131 ? 5.088 3.587 -18.569 1.00 83.88 131 SER A N 1
ATOM 912 C CA . SER A 1 131 ? 5.588 2.635 -19.555 1.00 83.88 131 SER A CA 1
ATOM 913 C C . SER A 1 131 ? 6.988 3.008 -20.017 1.00 83.88 131 SER A C 1
ATOM 915 O O . SER A 1 131 ? 7.347 4.181 -20.184 1.00 83.88 131 SER A O 1
ATOM 917 N N . VAL A 1 132 ? 7.793 1.976 -20.237 1.00 73.88 132 VAL A N 1
ATOM 918 C CA . VAL A 1 132 ? 9.088 2.101 -20.886 1.00 73.88 132 VAL A CA 1
ATOM 919 C C . VAL A 1 132 ? 9.413 0.787 -21.590 1.00 73.88 132 VAL A C 1
ATOM 921 O O . VAL A 1 132 ? 9.424 -0.271 -20.959 1.00 73.88 132 VAL A O 1
ATOM 924 N N . GLN A 1 133 ? 9.621 0.860 -22.908 1.00 64.75 133 GLN A N 1
ATOM 925 C CA . GLN A 1 133 ? 10.151 -0.249 -23.706 1.00 64.75 133 GLN A CA 1
ATOM 926 C C . GLN A 1 133 ? 11.679 -0.251 -23.603 1.00 64.75 133 GLN A C 1
ATOM 928 O O . GLN A 1 133 ? 12.273 0.819 -23.863 1.00 64.75 133 GLN A O 1
#

Secondary structure (DSSP, 8-state):
-------PPPHHHHHHHHHHHHHHHHHHHHHHHHHHHHHHHHHHHHHHHHHHHHHHHHHHHHHH-TTSS--BSBGGGGGGGSTT--TTSTTTTS-TTEEEPP-B---SSS--EEEEEEEETTEEEEEEEE-B-